Protein AF-A0A9D7ZE51-F1 (afdb_monomer)

Mean predicted aligned error: 10.68 Å

Structure (mmCIF, N/CA/C/O backbone):
data_AF-A0A9D7ZE51-F1
#
_entry.id   AF-A0A9D7ZE51-F1
#
loop_
_atom_site.group_PDB
_atom_site.id
_atom_site.type_symbol
_atom_site.label_atom_id
_atom_site.label_alt_id
_atom_site.label_comp_id
_atom_site.label_asym_id
_atom_site.label_entity_id
_atom_site.label_seq_id
_atom_site.pdbx_PDB_ins_code
_atom_site.Cartn_x
_atom_site.Cartn_y
_atom_site.Cartn_z
_atom_site.occupancy
_atom_site.B_iso_or_equiv
_atom_site.auth_seq_id
_atom_site.auth_comp_id
_atom_site.auth_asym_id
_atom_site.auth_atom_id
_atom_site.pdbx_PDB_model_num
ATOM 1 N N . MET A 1 1 ? 1.825 1.864 -39.312 1.00 30.91 1 MET A N 1
ATOM 2 C CA . MET A 1 1 ? 2.111 0.428 -39.128 1.00 30.91 1 MET A CA 1
ATOM 3 C C . MET A 1 1 ? 1.902 0.152 -37.647 1.00 30.91 1 MET A C 1
ATOM 5 O O . MET A 1 1 ? 2.703 0.608 -36.847 1.00 30.91 1 MET A O 1
ATOM 9 N N . ILE A 1 2 ? 0.748 -0.405 -37.271 1.00 38.12 2 ILE A N 1
ATOM 10 C CA . ILE A 1 2 ? 0.431 -0.726 -35.871 1.00 38.12 2 ILE A CA 1
ATOM 11 C C . ILE A 1 2 ? 1.233 -1.987 -35.562 1.00 38.12 2 ILE A C 1
ATOM 13 O O . ILE A 1 2 ? 0.854 -3.075 -35.988 1.00 38.12 2 ILE A O 1
ATOM 17 N N . GLY A 1 3 ? 2.406 -1.820 -34.952 1.00 40.31 3 GLY A N 1
ATOM 18 C CA . GLY A 1 3 ? 3.184 -2.944 -34.458 1.00 40.31 3 GLY A CA 1
ATOM 19 C C . GLY A 1 3 ? 2.385 -3.598 -33.344 1.00 40.31 3 GLY A C 1
ATOM 20 O O . GLY A 1 3 ? 2.203 -2.998 -32.287 1.00 40.31 3 GLY A O 1
ATOM 21 N N . PHE A 1 4 ? 1.862 -4.795 -33.590 1.00 46.91 4 PHE A N 1
ATOM 22 C CA . PHE A 1 4 ? 1.490 -5.680 -32.499 1.00 46.91 4 PHE A CA 1
ATOM 23 C C . PHE A 1 4 ? 2.775 -5.906 -31.697 1.00 46.91 4 PHE A C 1
ATOM 25 O O . PHE A 1 4 ? 3.683 -6.578 -32.171 1.00 46.91 4 PHE A O 1
ATOM 32 N N . MET A 1 5 ? 2.902 -5.261 -30.534 1.00 54.94 5 MET A N 1
ATOM 33 C CA . MET A 1 5 ? 3.889 -5.671 -29.538 1.00 54.94 5 MET A CA 1
ATOM 34 C C . MET A 1 5 ? 3.611 -7.143 -29.260 1.00 54.94 5 MET A C 1
ATOM 36 O O . MET A 1 5 ? 2.536 -7.474 -28.756 1.00 54.94 5 MET A O 1
ATOM 40 N N . ASP A 1 6 ? 4.544 -8.020 -29.621 1.00 59.75 6 ASP A N 1
ATOM 41 C CA . ASP A 1 6 ? 4.467 -9.427 -29.259 1.00 59.75 6 ASP A CA 1
ATOM 42 C C . ASP A 1 6 ? 4.510 -9.504 -27.733 1.00 59.75 6 ASP A C 1
ATOM 44 O O . ASP A 1 6 ? 5.561 -9.368 -27.103 1.00 59.75 6 ASP A O 1
ATOM 48 N N . VAL A 1 7 ? 3.330 -9.638 -27.123 1.00 66.69 7 VAL A N 1
ATOM 49 C CA . VAL A 1 7 ? 3.186 -9.771 -25.678 1.00 66.69 7 VAL A CA 1
ATOM 50 C C . VAL A 1 7 ? 3.920 -11.042 -25.274 1.00 66.69 7 VAL A C 1
ATOM 52 O O . VAL A 1 7 ? 3.436 -12.158 -25.460 1.00 66.69 7 VAL A O 1
ATOM 55 N N . SER A 1 8 ? 5.120 -10.865 -24.730 1.00 79.38 8 SER A N 1
ATOM 56 C CA . SER A 1 8 ? 5.929 -11.970 -24.239 1.00 79.38 8 SER A CA 1
ATOM 57 C C . SER A 1 8 ? 5.189 -12.672 -23.103 1.00 79.38 8 SER A C 1
ATOM 59 O O . SER A 1 8 ? 4.600 -12.025 -22.233 1.00 79.38 8 SER A O 1
ATOM 61 N N . ILE A 1 9 ? 5.267 -14.002 -23.056 1.00 81.56 9 ILE A N 1
ATOM 62 C CA . ILE A 1 9 ? 4.701 -14.791 -21.953 1.00 81.56 9 ILE A CA 1
ATOM 63 C C . ILE A 1 9 ? 5.210 -14.296 -20.588 1.00 81.56 9 ILE A C 1
ATOM 65 O O . ILE A 1 9 ? 4.470 -14.289 -19.606 1.00 81.56 9 ILE A O 1
ATOM 69 N N . TRP A 1 10 ? 6.442 -13.778 -20.548 1.00 81.56 10 TRP A N 1
ATOM 70 C CA . TRP A 1 10 ? 7.051 -13.189 -19.359 1.00 81.56 10 TRP A CA 1
ATOM 71 C C . TRP A 1 10 ? 6.378 -11.893 -18.909 1.00 81.56 10 TRP A C 1
ATOM 73 O O . TRP A 1 10 ? 6.306 -11.656 -17.708 1.00 81.56 10 TRP A O 1
ATOM 83 N N . MET A 1 11 ? 5.839 -11.087 -19.828 1.00 82.69 11 MET A N 1
ATOM 84 C CA . MET A 1 11 ? 5.083 -9.879 -19.479 1.00 82.69 11 MET A CA 1
ATOM 85 C C . MET A 1 11 ? 3.759 -10.239 -18.811 1.00 82.69 11 MET A C 1
ATOM 87 O O . MET A 1 11 ? 3.414 -9.648 -17.794 1.00 82.69 11 MET A O 1
ATOM 91 N N . ILE A 1 12 ? 3.045 -11.240 -19.338 1.00 85.25 12 ILE A N 1
ATOM 92 C CA . ILE A 1 12 ? 1.778 -11.710 -18.753 1.00 85.25 12 ILE A CA 1
ATOM 93 C C . ILE A 1 12 ? 2.034 -12.293 -17.365 1.00 85.25 12 ILE A C 1
ATOM 95 O O . ILE A 1 12 ? 1.372 -11.916 -16.401 1.00 85.25 12 ILE A O 1
ATOM 99 N N . VAL A 1 13 ? 3.024 -13.182 -17.250 1.00 86.81 13 VAL A N 1
ATOM 100 C CA . VAL A 1 13 ? 3.398 -13.802 -15.973 1.00 86.81 13 VAL A CA 1
ATOM 101 C C . VAL A 1 13 ? 3.864 -12.746 -14.973 1.00 86.81 13 VAL A C 1
ATOM 103 O O . VAL A 1 13 ? 3.390 -12.734 -13.840 1.00 86.81 13 VAL A O 1
ATOM 106 N N . GLY A 1 14 ? 4.745 -11.833 -15.386 1.00 86.25 14 GLY A N 1
ATOM 107 C CA . GLY A 1 14 ? 5.238 -10.744 -14.545 1.00 86.25 14 GLY A CA 1
ATOM 108 C C . GLY A 1 14 ? 4.115 -9.823 -14.073 1.00 86.25 14 GLY A C 1
ATOM 109 O O . GLY A 1 14 ? 4.052 -9.503 -12.889 1.00 86.25 14 GLY A O 1
ATOM 110 N N . PHE A 1 15 ? 3.187 -9.461 -14.962 1.00 85.62 15 PHE A N 1
ATOM 111 C CA . PHE A 1 15 ? 2.029 -8.632 -14.635 1.00 85.62 15 PHE A CA 1
ATOM 112 C C . PHE A 1 15 ? 1.080 -9.319 -13.649 1.00 85.62 15 PHE A C 1
ATOM 114 O O . PHE A 1 15 ? 0.751 -8.737 -12.617 1.00 85.62 15 PHE A O 1
ATOM 121 N N . LEU A 1 16 ? 0.665 -10.560 -13.926 1.00 89.75 16 LEU A N 1
ATOM 122 C CA . LEU A 1 16 ? -0.236 -11.309 -13.043 1.00 89.75 16 LEU A CA 1
ATOM 123 C C . LEU A 1 16 ? 0.389 -11.526 -11.665 1.00 89.75 16 LEU A C 1
ATOM 125 O O . LEU A 1 16 ? -0.287 -11.378 -10.646 1.00 89.75 16 LEU A O 1
ATOM 129 N N . LEU A 1 17 ? 1.686 -11.836 -11.626 1.00 89.81 17 LEU A N 1
ATOM 130 C CA . LEU A 1 17 ? 2.399 -12.042 -10.378 1.00 89.81 17 LEU A CA 1
ATOM 131 C C . LEU A 1 17 ? 2.570 -10.738 -9.592 1.00 89.81 17 LEU A C 1
ATOM 133 O O . LEU A 1 17 ? 2.396 -10.748 -8.378 1.00 89.81 17 LEU A O 1
ATOM 137 N N . ALA A 1 18 ? 2.872 -9.621 -10.260 1.00 87.62 18 ALA A N 1
ATOM 138 C CA . ALA A 1 18 ? 2.940 -8.304 -9.629 1.00 87.62 18 ALA A CA 1
ATOM 139 C C . ALA A 1 18 ? 1.576 -7.877 -9.075 1.00 87.62 18 ALA A C 1
ATOM 141 O O . ALA A 1 18 ? 1.484 -7.442 -7.931 1.00 87.62 18 ALA A O 1
ATOM 142 N N . ALA A 1 19 ? 0.505 -8.058 -9.850 1.00 88.69 19 ALA A N 1
ATOM 143 C CA . ALA A 1 19 ? -0.850 -7.768 -9.399 1.00 88.69 19 ALA A CA 1
ATOM 144 C C . ALA A 1 19 ? -1.219 -8.612 -8.169 1.00 88.69 19 ALA A C 1
ATOM 146 O O . ALA A 1 19 ? -1.697 -8.073 -7.172 1.00 88.69 19 ALA A O 1
ATOM 147 N N . TYR A 1 20 ? -0.942 -9.920 -8.202 1.00 90.00 20 TYR A N 1
ATOM 148 C CA . TYR A 1 20 ? -1.188 -10.805 -7.066 1.00 90.00 20 TYR A CA 1
ATOM 149 C C . TYR A 1 20 ? -0.360 -10.416 -5.836 1.00 90.00 20 TYR A C 1
ATOM 151 O O . TYR A 1 20 ? -0.905 -10.340 -4.737 1.00 90.00 20 TYR A O 1
ATOM 159 N N . SER A 1 21 ? 0.938 -10.156 -6.002 1.00 89.12 21 SER A N 1
ATOM 160 C CA . SER A 1 21 ? 1.846 -9.877 -4.888 1.00 89.12 21 SER A CA 1
ATOM 161 C C . SER A 1 21 ? 1.503 -8.571 -4.173 1.00 89.12 21 SER A C 1
ATOM 163 O O . SER A 1 21 ? 1.448 -8.543 -2.943 1.00 89.12 21 SER A O 1
ATOM 165 N N . VAL A 1 22 ? 1.187 -7.517 -4.934 1.00 86.94 22 VAL A N 1
ATOM 166 C CA . VAL A 1 22 ? 0.759 -6.219 -4.399 1.00 86.94 22 VAL A CA 1
ATOM 167 C C . VAL A 1 22 ? -0.568 -6.362 -3.660 1.00 86.94 22 VAL A C 1
ATOM 169 O O . VAL A 1 22 ? -0.672 -5.958 -2.504 1.00 86.94 22 VAL A O 1
ATOM 172 N N . VAL A 1 23 ? -1.568 -6.997 -4.284 1.00 87.06 23 VAL A N 1
ATOM 173 C CA . VAL A 1 23 ? -2.882 -7.187 -3.656 1.00 87.06 23 VAL A CA 1
ATOM 174 C C . VAL A 1 23 ? -2.762 -8.032 -2.390 1.00 87.06 23 VAL A C 1
ATOM 176 O O . VAL A 1 23 ? -3.334 -7.664 -1.368 1.00 87.06 23 VAL A O 1
ATOM 179 N N . ALA A 1 24 ? -2.013 -9.135 -2.413 1.00 86.25 24 ALA A N 1
ATOM 180 C CA . ALA A 1 24 ? -1.848 -10.013 -1.256 1.00 86.25 24 ALA A CA 1
ATOM 181 C C . ALA A 1 24 ? -1.173 -9.302 -0.072 1.00 86.25 24 ALA A C 1
ATOM 183 O O . ALA A 1 24 ? -1.654 -9.402 1.056 1.00 86.25 24 ALA A O 1
ATOM 184 N N . ASN A 1 25 ? -0.095 -8.555 -0.320 1.00 88.19 25 ASN A N 1
ATOM 185 C CA . ASN A 1 25 ? 0.609 -7.815 0.725 1.00 88.19 25 ASN A CA 1
ATOM 186 C C . ASN A 1 25 ? -0.255 -6.696 1.320 1.00 88.19 25 ASN A C 1
ATOM 188 O O . ASN A 1 25 ? -0.430 -6.613 2.537 1.00 88.19 25 ASN A O 1
ATOM 192 N N . ASP A 1 26 ? -0.825 -5.851 0.463 1.00 86.75 26 ASP A N 1
ATOM 193 C CA . ASP A 1 26 ? -1.506 -4.637 0.901 1.00 86.75 26 ASP A CA 1
ATOM 194 C C . ASP A 1 26 ? -2.879 -4.960 1.511 1.00 86.75 26 ASP A C 1
ATOM 196 O O . ASP A 1 26 ? -3.286 -4.335 2.495 1.00 86.75 26 ASP A O 1
ATOM 200 N N . SER A 1 27 ? -3.586 -5.978 0.998 1.00 84.31 27 SER A N 1
ATOM 201 C CA . SER A 1 27 ? -4.851 -6.439 1.589 1.00 84.31 27 SER A CA 1
ATOM 202 C C . SER A 1 27 ? -4.655 -7.025 2.985 1.00 84.31 27 SER A C 1
ATOM 204 O O . SER A 1 27 ? -5.461 -6.756 3.872 1.00 84.31 27 SER A O 1
ATOM 206 N N . LEU A 1 28 ? -3.572 -7.767 3.231 1.00 81.19 28 LEU A N 1
ATOM 207 C CA . LEU A 1 28 ? -3.292 -8.314 4.557 1.00 81.19 28 LEU A CA 1
ATOM 208 C C . LEU A 1 28 ? -3.029 -7.191 5.572 1.00 81.19 28 LEU A C 1
ATOM 210 O O . LEU A 1 28 ? -3.567 -7.231 6.679 1.00 81.19 28 LEU A O 1
ATOM 214 N N . GLN A 1 29 ? -2.273 -6.162 5.176 1.00 82.62 29 GLN A N 1
ATOM 215 C CA . GLN A 1 29 ? -1.926 -5.026 6.038 1.00 82.62 29 GLN A CA 1
ATOM 216 C C . GLN A 1 29 ? -3.108 -4.078 6.305 1.00 82.62 29 GLN A C 1
ATOM 218 O O . GLN A 1 29 ? -3.244 -3.567 7.415 1.00 82.62 29 GLN A O 1
ATOM 223 N N . THR A 1 30 ? -3.978 -3.846 5.317 1.00 83.19 30 THR A N 1
ATOM 224 C CA . THR A 1 30 ? -5.083 -2.871 5.433 1.00 83.19 30 THR A CA 1
ATOM 225 C C . THR A 1 30 ? -6.405 -3.498 5.868 1.00 83.19 30 THR A C 1
ATOM 227 O O . THR A 1 30 ? -7.141 -2.913 6.660 1.00 83.19 30 THR A O 1
ATOM 230 N N . LEU A 1 31 ? -6.715 -4.701 5.383 1.00 84.31 31 LEU A N 1
ATOM 231 C CA . LEU A 1 31 ? -8.000 -5.364 5.615 1.00 84.31 31 LEU A CA 1
ATOM 232 C C . LEU A 1 31 ? -7.923 -6.422 6.716 1.00 84.31 31 LEU A C 1
ATOM 234 O O . LEU A 1 31 ? -8.967 -6.835 7.221 1.00 84.31 31 LEU A O 1
ATOM 238 N N . GLY A 1 32 ? -6.725 -6.851 7.128 1.00 82.50 32 GLY A N 1
ATOM 239 C CA . GLY A 1 32 ? -6.549 -7.906 8.130 1.00 82.50 32 GLY A CA 1
ATOM 240 C C . GLY A 1 32 ? -7.240 -7.602 9.463 1.00 82.50 32 GLY A C 1
ATOM 241 O O . GLY A 1 32 ? -7.950 -8.450 10.009 1.00 82.50 32 GLY A O 1
ATOM 242 N N . THR A 1 33 ? -7.107 -6.373 9.964 1.00 84.12 33 THR A N 1
ATOM 243 C CA . THR A 1 33 ? -7.741 -5.933 11.219 1.00 84.12 33 THR A CA 1
ATOM 244 C C . THR A 1 33 ? -9.262 -5.831 11.085 1.00 84.12 33 THR A C 1
ATOM 246 O O . THR A 1 33 ? -9.980 -6.287 11.976 1.00 84.12 33 THR A O 1
ATOM 249 N N . TYR A 1 34 ? -9.765 -5.329 9.951 1.00 84.62 34 TYR A N 1
ATOM 250 C CA . TYR A 1 34 ? -11.198 -5.273 9.640 1.00 84.62 34 TYR A CA 1
ATOM 251 C C . TYR A 1 34 ? -11.826 -6.673 9.596 1.00 84.62 34 TYR A C 1
ATOM 253 O O . TYR A 1 34 ? -12.836 -6.931 10.256 1.00 84.62 34 TYR A O 1
ATOM 261 N N . LEU A 1 35 ? -11.196 -7.600 8.869 1.00 84.25 35 LEU A N 1
ATOM 262 C CA . LEU A 1 35 ? -11.680 -8.971 8.716 1.00 84.25 35 LEU A CA 1
ATOM 263 C C . LEU A 1 35 ? -11.629 -9.745 10.039 1.00 84.25 35 LEU A C 1
ATOM 265 O O . LEU A 1 35 ? -12.541 -10.515 10.344 1.00 84.25 35 LEU A O 1
ATOM 269 N N . SER A 1 36 ? -10.579 -9.528 10.839 1.00 85.38 36 SER A N 1
ATOM 270 C CA . SER A 1 36 ? -10.420 -10.151 12.156 1.00 85.38 36 SER A CA 1
ATOM 271 C C . SER A 1 36 ? -11.447 -9.627 13.165 1.00 85.38 36 SER A C 1
ATOM 273 O O . SER A 1 36 ? -12.127 -10.422 13.817 1.00 85.38 36 SER A O 1
ATOM 275 N N . SER A 1 37 ? -11.641 -8.304 13.231 1.00 84.94 37 SER A N 1
ATOM 276 C CA . SER A 1 37 ? -12.608 -7.660 14.133 1.00 84.94 37 SER A CA 1
ATOM 277 C C . SER A 1 37 ? -14.053 -8.081 13.832 1.00 84.94 37 SER A C 1
ATOM 279 O O . SER A 1 37 ? -14.829 -8.398 14.736 1.00 84.94 37 SER A O 1
ATOM 281 N N . ASN A 1 38 ? -14.401 -8.213 12.548 1.00 85.25 38 ASN A N 1
ATOM 282 C CA . ASN A 1 38 ? -15.759 -8.561 12.128 1.00 85.25 38 ASN A CA 1
ATOM 283 C C . ASN A 1 38 ? -16.001 -10.068 11.931 1.00 85.25 38 ASN A C 1
ATOM 285 O O . ASN A 1 38 ? -17.115 -10.466 11.581 1.00 85.25 38 ASN A O 1
ATOM 289 N N . ARG A 1 39 ? -15.012 -10.933 12.206 1.00 82.94 39 ARG A N 1
ATOM 290 C CA . ARG A 1 39 ? -15.065 -12.387 11.941 1.00 82.94 39 ARG A CA 1
ATOM 291 C C . ARG A 1 39 ? -16.272 -13.100 12.559 1.00 82.94 39 ARG A C 1
ATOM 293 O O . ARG A 1 39 ? -16.742 -14.088 12.005 1.00 82.94 39 ARG A O 1
ATOM 300 N N . LYS A 1 40 ? -16.745 -12.632 13.719 1.00 83.75 40 LYS A N 1
ATOM 301 C CA . LYS A 1 40 ? -17.884 -13.216 14.456 1.00 83.75 40 LYS A CA 1
ATOM 302 C C . LYS A 1 40 ? -19.220 -12.519 14.179 1.00 83.75 40 LYS A C 1
ATOM 304 O O . LYS A 1 40 ? -20.250 -13.008 14.626 1.00 83.75 40 LYS A O 1
ATOM 309 N N . ARG A 1 41 ? -19.208 -11.360 13.512 1.00 82.56 41 ARG A N 1
ATOM 310 C CA . ARG A 1 41 ? -20.382 -10.485 13.359 1.00 82.56 41 ARG A CA 1
ATOM 311 C C . ARG A 1 41 ? -20.988 -10.557 11.966 1.00 82.56 41 ARG A C 1
ATOM 313 O O . ARG A 1 41 ? -22.207 -10.521 11.852 1.00 82.56 41 ARG A O 1
ATOM 320 N N . THR A 1 42 ? -20.165 -10.656 10.924 1.00 84.81 42 THR A N 1
ATOM 321 C CA . THR A 1 42 ? -20.642 -10.655 9.538 1.00 84.81 42 THR A CA 1
ATOM 322 C C . THR A 1 42 ? -20.048 -11.811 8.730 1.00 84.81 42 THR A C 1
ATOM 324 O O . THR A 1 42 ? -18.883 -12.167 8.922 1.00 84.81 42 THR A O 1
ATOM 327 N N . PRO A 1 43 ? -20.826 -12.423 7.815 1.00 89.06 43 PRO A N 1
ATOM 328 C CA . PRO A 1 43 ? -20.311 -13.448 6.915 1.00 89.06 43 PRO A CA 1
ATOM 329 C C . PRO A 1 43 ? -19.188 -12.901 6.026 1.00 89.06 43 PRO A C 1
ATOM 331 O O . PRO A 1 43 ? -19.290 -11.795 5.491 1.00 89.06 43 PRO A O 1
ATOM 334 N N . LYS A 1 44 ? -18.148 -13.711 5.794 1.00 85.25 44 LYS A N 1
ATOM 335 C CA . LYS A 1 44 ? -16.984 -13.326 4.973 1.00 85.25 44 LYS A CA 1
ATOM 336 C C . LYS A 1 44 ? -17.366 -12.870 3.561 1.00 85.25 44 LYS A C 1
ATOM 338 O O . LYS A 1 44 ? -16.756 -11.946 3.043 1.00 85.25 44 LYS A O 1
ATOM 343 N N . LEU A 1 45 ? -18.390 -13.479 2.958 1.00 88.00 45 LEU A N 1
ATOM 344 C CA . LEU A 1 45 ? -18.888 -13.101 1.629 1.00 88.00 45 LEU A CA 1
ATOM 345 C C . LEU A 1 45 ? -19.333 -11.636 1.562 1.00 88.00 45 LEU A C 1
ATOM 347 O O . LEU A 1 45 ? -19.009 -10.945 0.603 1.00 88.00 45 LEU A O 1
ATOM 351 N N . VAL A 1 46 ? -20.023 -11.149 2.596 1.00 89.31 46 VAL A N 1
ATOM 352 C CA . VAL A 1 46 ? -20.501 -9.758 2.657 1.00 89.31 46 VAL A CA 1
ATOM 353 C C . VAL A 1 46 ? -19.324 -8.795 2.806 1.00 89.31 46 VAL A C 1
ATOM 355 O O . VAL A 1 46 ? -19.284 -7.764 2.143 1.00 89.31 46 VAL A O 1
ATOM 358 N N . GLN A 1 47 ? -18.335 -9.157 3.628 1.00 87.44 47 GLN A N 1
ATOM 359 C CA . GLN A 1 47 ? -17.108 -8.373 3.790 1.00 87.44 47 GLN A CA 1
ATOM 360 C C . GLN A 1 47 ? -16.330 -8.277 2.468 1.00 87.44 47 GLN A C 1
ATOM 362 O O . GLN A 1 47 ? -15.911 -7.189 2.087 1.00 87.44 47 GLN A O 1
ATOM 367 N N . MET A 1 48 ? -16.182 -9.394 1.745 1.00 87.75 48 MET A N 1
ATOM 368 C CA . MET A 1 48 ? -15.508 -9.422 0.441 1.00 87.75 48 MET A CA 1
ATOM 369 C C . MET A 1 48 ? -16.264 -8.609 -0.610 1.00 87.75 48 MET A C 1
ATOM 371 O O . MET A 1 48 ? -15.644 -7.819 -1.312 1.00 87.75 48 MET A O 1
ATOM 375 N N . LEU A 1 49 ? -17.594 -8.737 -0.683 1.00 91.38 49 LEU A N 1
ATOM 376 C CA . LEU A 1 49 ? -18.413 -7.918 -1.580 1.00 91.38 49 LEU A CA 1
ATOM 377 C C . LEU A 1 49 ? -18.233 -6.427 -1.297 1.00 91.38 49 LEU A C 1
ATOM 379 O O . LEU A 1 49 ? -18.016 -5.651 -2.223 1.00 91.38 49 LEU A O 1
ATOM 383 N N . PHE A 1 50 ? -18.262 -6.021 -0.028 1.00 89.81 50 PHE A N 1
ATOM 384 C CA . PHE A 1 50 ? -18.029 -4.629 0.347 1.00 89.81 50 PHE A CA 1
ATOM 385 C C . PHE A 1 50 ? -16.647 -4.136 -0.109 1.00 89.81 50 PHE A C 1
ATOM 387 O O . PHE A 1 50 ? -16.545 -3.108 -0.770 1.00 89.81 50 PHE A O 1
ATOM 394 N N . ILE A 1 51 ? -15.588 -4.900 0.162 1.00 89.19 51 ILE A N 1
ATOM 395 C CA . ILE A 1 51 ? -14.222 -4.535 -0.238 1.00 89.19 51 ILE A CA 1
ATOM 396 C C . ILE A 1 51 ? -14.109 -4.432 -1.766 1.00 89.19 51 ILE A C 1
ATOM 398 O O . ILE A 1 51 ? -13.665 -3.408 -2.279 1.00 89.19 51 ILE A O 1
ATOM 402 N N . CYS A 1 52 ? -14.568 -5.448 -2.502 1.00 90.06 52 CYS A N 1
ATOM 403 C CA . CYS A 1 52 ? -14.515 -5.460 -3.962 1.00 90.06 52 CYS A CA 1
ATOM 404 C C . CYS A 1 52 ? -15.321 -4.311 -4.579 1.00 90.06 52 CYS A C 1
ATOM 406 O O . CYS A 1 52 ? -14.838 -3.659 -5.499 1.00 90.06 52 CYS A O 1
ATOM 408 N N . THR A 1 53 ? -16.525 -4.032 -4.071 1.00 93.12 53 THR A N 1
ATOM 409 C CA . THR A 1 53 ? -17.369 -2.940 -4.588 1.00 93.12 53 THR A CA 1
ATOM 410 C C . THR A 1 53 ? -16.719 -1.574 -4.392 1.00 93.12 53 THR A C 1
ATOM 412 O O . THR A 1 53 ? -16.703 -0.780 -5.331 1.00 93.12 53 THR A O 1
ATOM 415 N N . VAL A 1 54 ? -16.117 -1.313 -3.227 1.00 91.62 54 VAL A N 1
ATOM 416 C CA . VAL A 1 54 ? -15.386 -0.063 -2.972 1.00 91.62 54 VAL A CA 1
ATOM 417 C C . VAL A 1 54 ? -14.159 0.047 -3.881 1.00 91.62 54 VAL A C 1
ATOM 419 O O . VAL A 1 54 ? -13.975 1.081 -4.520 1.00 91.62 54 VAL A O 1
ATOM 422 N N . THR A 1 55 ? -13.350 -1.012 -4.007 1.00 89.25 55 THR A N 1
ATOM 423 C CA . THR A 1 55 ? -12.171 -1.011 -4.890 1.00 89.25 55 THR A CA 1
ATOM 424 C C . THR A 1 55 ? -12.555 -0.774 -6.351 1.00 89.25 55 THR A C 1
ATOM 426 O O . THR A 1 55 ? -11.978 0.098 -6.999 1.00 89.25 55 THR A O 1
ATOM 429 N N . CYS A 1 56 ? -13.556 -1.490 -6.868 1.00 91.56 56 CYS A N 1
ATOM 430 C CA . CYS A 1 56 ? -14.064 -1.271 -8.221 1.00 91.56 56 CYS A CA 1
ATOM 431 C C . CYS A 1 56 ? -14.600 0.153 -8.395 1.00 91.56 56 CYS A C 1
ATOM 433 O O . CYS A 1 56 ? -14.298 0.787 -9.400 1.00 91.56 56 CYS A O 1
ATOM 435 N N . GLY A 1 57 ? -15.341 0.676 -7.415 1.00 92.94 57 GLY A N 1
ATOM 436 C CA . GLY A 1 57 ? -15.860 2.041 -7.443 1.00 92.94 57 GLY A CA 1
ATOM 437 C C . GLY A 1 57 ? -14.751 3.083 -7.575 1.00 92.94 57 GLY A C 1
ATOM 438 O O . GLY A 1 57 ? -14.825 3.941 -8.447 1.00 92.94 57 GLY A O 1
ATOM 439 N N . VAL A 1 58 ? -13.688 2.978 -6.774 1.00 89.88 58 VAL A N 1
ATOM 440 C CA . VAL A 1 58 ? -12.548 3.911 -6.831 1.00 89.88 58 VAL A CA 1
ATOM 441 C C . VAL A 1 58 ? -11.809 3.827 -8.169 1.00 89.88 58 VAL A C 1
ATOM 443 O O . VAL A 1 58 ? -11.457 4.864 -8.731 1.00 89.88 58 VAL A O 1
ATOM 446 N N . LEU A 1 59 ? -11.594 2.620 -8.701 1.00 89.31 59 LEU A N 1
ATOM 447 C CA . LEU A 1 59 ? -10.922 2.432 -9.992 1.00 89.31 59 LEU A CA 1
ATOM 448 C C . LEU A 1 59 ? -11.759 2.969 -11.158 1.00 89.31 59 LEU A C 1
ATOM 450 O O . LEU A 1 59 ? -11.228 3.667 -12.019 1.00 89.31 59 LEU A O 1
ATOM 454 N N . LEU A 1 60 ? -13.066 2.688 -11.168 1.00 90.44 60 LEU A N 1
ATOM 455 C CA . LEU A 1 60 ? -13.988 3.198 -12.183 1.00 90.44 60 LEU A CA 1
ATOM 456 C C . LEU A 1 60 ? -14.108 4.721 -12.107 1.00 90.44 60 LEU A C 1
ATOM 458 O O . LEU A 1 60 ? -14.069 5.384 -13.136 1.00 90.44 60 LEU A O 1
ATOM 462 N N . LEU A 1 61 ? -14.195 5.297 -10.906 1.00 90.00 61 LEU A N 1
ATOM 463 C CA . LEU A 1 61 ? -14.195 6.751 -10.734 1.00 90.00 61 LEU A CA 1
ATOM 464 C C . LEU A 1 61 ? -12.903 7.384 -11.257 1.00 90.00 61 LEU A C 1
ATOM 466 O O . LEU A 1 61 ? -12.972 8.373 -11.981 1.00 90.00 61 LEU A O 1
ATOM 470 N N . GLY A 1 62 ? -11.745 6.794 -10.944 1.00 86.62 62 GLY A N 1
ATOM 471 C CA . GLY A 1 62 ? -10.462 7.232 -11.493 1.00 86.62 62 GLY A CA 1
ATOM 472 C C . GLY A 1 62 ? -10.460 7.191 -13.021 1.00 86.62 62 GLY A C 1
ATOM 473 O O . GLY A 1 62 ? -10.090 8.173 -13.658 1.00 86.62 62 GLY A O 1
ATOM 474 N N . TRP A 1 63 ? -10.975 6.107 -13.603 1.00 87.00 63 TRP A N 1
ATOM 475 C CA . TRP A 1 63 ? -11.106 5.948 -15.049 1.00 87.00 63 TRP A CA 1
ATOM 476 C C . TRP A 1 63 ? -11.982 7.032 -15.692 1.00 87.00 63 TRP A C 1
ATOM 478 O O . TRP A 1 63 ? -11.575 7.653 -16.672 1.00 87.00 63 TRP A O 1
ATOM 488 N N . PHE A 1 64 ? -13.175 7.286 -15.145 1.00 87.00 64 PHE A N 1
ATOM 489 C CA . PHE A 1 64 ? -14.112 8.259 -15.716 1.00 87.00 64 PHE A CA 1
ATOM 490 C C . PHE A 1 64 ? -13.653 9.711 -15.550 1.00 87.00 64 PHE A C 1
ATOM 492 O O . PHE A 1 64 ? -13.898 10.522 -16.439 1.00 87.00 64 PHE A O 1
ATOM 499 N N . LEU A 1 65 ? -13.000 10.050 -14.436 1.00 86.81 65 LEU A N 1
ATOM 500 C CA . LEU A 1 65 ? -12.582 11.426 -14.149 1.00 86.81 65 LEU A CA 1
ATOM 501 C C . LEU A 1 65 ? -11.235 11.792 -14.785 1.00 86.81 65 LEU A C 1
ATOM 503 O O . LEU A 1 65 ? -11.043 12.945 -15.161 1.00 86.81 65 LEU A O 1
ATOM 507 N N . ASN A 1 66 ? -10.317 10.835 -14.937 1.00 83.00 66 ASN A N 1
ATOM 508 C CA . ASN A 1 66 ? -8.960 11.088 -15.434 1.00 83.00 66 ASN A CA 1
ATOM 509 C C . ASN A 1 66 ? -8.764 10.627 -16.890 1.00 83.00 66 ASN A C 1
ATOM 511 O O . ASN A 1 66 ? -7.692 10.141 -17.237 1.00 83.00 66 ASN A O 1
ATOM 515 N N . ASN A 1 67 ? -9.788 10.751 -17.746 1.00 81.56 67 ASN A N 1
ATOM 516 C CA . ASN A 1 67 ? -9.718 10.408 -19.179 1.00 81.56 67 ASN A CA 1
ATOM 517 C C . ASN A 1 67 ? -9.157 8.998 -19.468 1.00 81.56 67 ASN A C 1
ATOM 519 O O . ASN A 1 67 ? -8.368 8.809 -20.392 1.00 81.56 67 ASN A O 1
ATOM 523 N N . GLY A 1 68 ? -9.567 7.998 -18.686 1.00 80.00 68 GLY A N 1
ATOM 524 C CA . GLY A 1 68 ? -9.109 6.617 -18.844 1.00 80.00 68 GLY A CA 1
ATOM 525 C C . GLY A 1 68 ? -7.855 6.252 -18.045 1.00 80.00 68 GLY A C 1
ATOM 526 O O . GLY A 1 68 ? -7.297 5.184 -18.274 1.00 80.00 68 GLY A O 1
ATOM 527 N N . ASP A 1 69 ? -7.411 7.088 -17.099 1.00 80.19 69 ASP A N 1
ATOM 528 C CA . ASP A 1 69 ? -6.327 6.736 -16.174 1.00 80.19 69 ASP A CA 1
ATOM 529 C C . ASP A 1 69 ? -6.851 6.322 -14.779 1.00 80.19 69 ASP A C 1
ATOM 531 O O . ASP A 1 69 ? -7.219 7.168 -13.956 1.00 80.19 69 ASP A O 1
ATOM 535 N N . PRO A 1 70 ? -6.837 5.021 -14.439 1.00 79.38 70 PRO A N 1
ATOM 536 C CA . PRO A 1 70 ? -7.232 4.558 -13.113 1.00 79.38 70 PRO A CA 1
ATOM 537 C C . PRO A 1 70 ? -6.183 4.881 -12.033 1.00 79.38 70 PRO A C 1
ATOM 539 O O . PR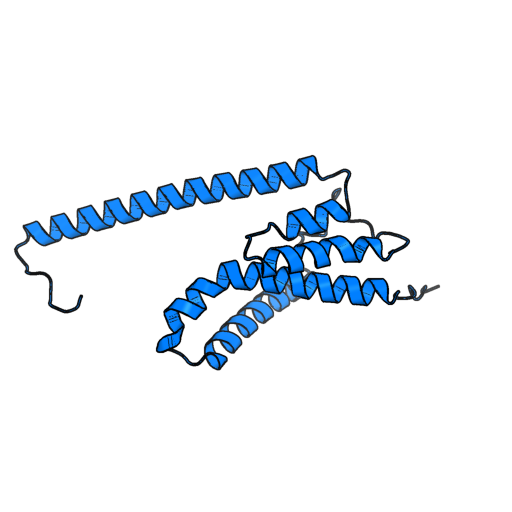O A 1 70 ? -6.454 4.704 -10.846 1.00 79.38 70 PRO A O 1
ATOM 542 N N . THR A 1 71 ? -4.986 5.345 -12.411 1.00 78.50 71 THR A N 1
ATOM 543 C CA . THR A 1 71 ? -3.865 5.604 -11.494 1.00 78.50 71 THR A CA 1
ATOM 544 C C . THR A 1 71 ? -3.839 7.020 -10.929 1.00 78.50 71 THR A C 1
ATOM 546 O O . THR A 1 71 ? -2.918 7.361 -10.182 1.00 78.50 71 THR A O 1
ATOM 549 N N . TRP A 1 72 ? -4.874 7.824 -11.205 1.00 79.62 72 TRP A N 1
ATOM 550 C CA . TRP A 1 72 ? -5.032 9.185 -10.680 1.00 79.62 72 TRP A CA 1
ATOM 551 C C . TRP A 1 72 ? -3.821 10.082 -10.984 1.00 79.62 72 TRP A C 1
ATOM 553 O O . TRP A 1 72 ? -3.397 10.868 -10.135 1.00 79.62 72 TRP A O 1
ATOM 563 N N . GLY A 1 73 ? -3.209 9.921 -12.162 1.00 72.44 73 GLY A N 1
ATOM 564 C CA . GLY A 1 73 ? -2.043 10.691 -12.588 1.00 72.44 73 GLY A CA 1
ATOM 565 C C . GLY A 1 73 ? -0.741 10.340 -11.862 1.00 72.44 73 GLY A C 1
ATOM 566 O O . GLY A 1 73 ? 0.250 11.057 -12.000 1.00 72.44 73 GLY A O 1
ATOM 567 N N . ARG A 1 74 ? -0.705 9.255 -11.072 1.00 72.56 74 ARG A N 1
ATOM 568 C CA . ARG A 1 74 ? 0.493 8.857 -10.309 1.00 72.56 74 ARG A CA 1
ATOM 569 C C . ARG A 1 74 ? 1.576 8.208 -11.166 1.00 72.56 74 ARG A C 1
ATOM 571 O O . ARG A 1 74 ? 2.734 8.220 -10.756 1.00 72.56 74 ARG A O 1
ATOM 578 N N . LEU A 1 75 ? 1.216 7.644 -12.319 1.00 66.44 75 LEU A N 1
ATOM 579 C CA . LEU A 1 75 ? 2.171 7.059 -13.268 1.00 66.44 75 LEU A CA 1
ATOM 580 C C . LEU A 1 75 ? 2.548 8.009 -14.413 1.00 66.44 75 LEU A C 1
ATOM 582 O O . LEU A 1 75 ? 3.607 7.845 -15.010 1.00 66.44 75 LEU A O 1
ATOM 586 N N . SER A 1 76 ? 1.727 9.022 -14.692 1.00 63.44 76 SER A N 1
ATOM 587 C CA . SER A 1 76 ? 1.937 10.010 -15.756 1.00 63.44 76 SER A CA 1
ATOM 588 C C . SER A 1 76 ? 2.515 11.322 -15.213 1.00 63.44 76 SER A C 1
ATOM 590 O O . SER A 1 76 ? 2.041 12.408 -15.550 1.00 63.44 76 SER A O 1
ATOM 592 N N . VAL A 1 77 ? 3.499 11.237 -14.312 1.00 63.28 77 VAL A N 1
ATOM 593 C CA . VAL A 1 77 ? 4.160 12.425 -13.754 1.00 63.28 77 VAL A CA 1
ATOM 594 C C . VAL A 1 77 ? 5.214 12.911 -14.757 1.00 63.28 77 VAL A C 1
ATOM 596 O O . VAL A 1 77 ? 6.168 12.169 -15.015 1.00 63.28 77 VAL A O 1
ATOM 599 N N . PRO A 1 78 ? 5.101 14.142 -15.299 1.00 52.03 78 PRO A N 1
ATOM 600 C CA . PRO A 1 78 ? 6.058 14.666 -16.272 1.00 52.03 78 PRO A CA 1
ATOM 601 C C . PRO A 1 78 ? 7.493 14.606 -15.727 1.00 52.03 78 PRO A C 1
ATOM 603 O O . PRO A 1 78 ? 7.779 15.143 -14.656 1.00 52.03 78 PRO A O 1
ATOM 606 N N . GLY A 1 79 ? 8.394 13.923 -16.440 1.00 56.94 79 GLY A N 1
ATOM 607 C CA . GLY A 1 79 ? 9.801 13.754 -16.042 1.00 56.94 79 GLY A CA 1
ATOM 608 C C . GLY A 1 79 ? 10.099 12.588 -15.083 1.00 56.94 79 GLY A C 1
ATOM 609 O O . GLY A 1 79 ? 11.257 12.396 -14.717 1.00 56.94 79 GLY A O 1
ATOM 610 N N . LYS A 1 80 ? 9.094 11.790 -14.691 1.00 57.22 80 LYS A N 1
ATOM 611 C CA . LYS A 1 80 ? 9.247 10.510 -13.964 1.00 57.22 80 LYS A CA 1
ATOM 612 C C . LYS A 1 80 ? 8.460 9.383 -14.633 1.00 57.22 80 LYS A C 1
ATOM 614 O O . LYS A 1 80 ? 7.882 8.529 -13.966 1.00 57.22 80 LYS A O 1
ATOM 619 N N . GLU A 1 81 ? 8.407 9.414 -15.955 1.00 63.00 81 GLU A N 1
ATOM 620 C CA . GLU A 1 81 ? 7.771 8.357 -16.725 1.00 63.00 81 GLU A CA 1
ATOM 621 C C . GLU A 1 81 ? 8.562 7.064 -16.536 1.00 63.00 81 GLU A C 1
ATOM 623 O O . GLU A 1 81 ? 9.793 7.065 -16.590 1.00 63.00 81 GLU A O 1
ATOM 628 N N . PHE A 1 82 ? 7.853 5.970 -16.273 1.00 63.72 82 PHE A N 1
ATOM 629 C CA . PHE A 1 82 ? 8.443 4.641 -16.214 1.00 63.72 82 PHE A CA 1
ATOM 630 C C . PHE A 1 82 ? 8.511 4.112 -17.651 1.00 63.72 82 PHE A C 1
ATOM 632 O O . PHE A 1 82 ? 7.468 3.742 -18.196 1.00 63.72 82 PHE A O 1
ATOM 639 N N . PRO A 1 83 ? 9.691 4.116 -18.303 1.00 64.69 83 PRO A N 1
ATOM 640 C CA . PRO A 1 83 ? 9.816 3.623 -19.658 1.00 64.69 83 PRO A CA 1
ATOM 641 C C . PRO A 1 83 ? 9.533 2.127 -19.659 1.00 64.69 83 PRO A C 1
ATOM 643 O O . PRO A 1 83 ? 9.929 1.397 -18.745 1.00 64.69 83 PRO A O 1
ATOM 646 N N . TRP A 1 84 ? 8.858 1.670 -20.707 1.00 63.38 84 TRP A N 1
ATOM 647 C CA . TRP A 1 84 ? 8.669 0.249 -20.934 1.00 63.38 84 TRP A CA 1
ATOM 648 C C . TRP A 1 84 ? 10.039 -0.406 -21.135 1.00 63.38 84 TRP A C 1
ATOM 650 O O . TRP A 1 84 ? 10.793 0.027 -22.010 1.00 63.38 84 TRP A O 1
ATOM 660 N N . PRO A 1 85 ? 10.408 -1.410 -20.324 1.00 63.12 85 PRO A N 1
ATOM 661 C CA . PRO A 1 85 ? 11.681 -2.083 -20.502 1.00 63.12 85 PRO A CA 1
ATOM 662 C C . PRO A 1 85 ? 11.632 -2.940 -21.770 1.00 63.12 85 PRO A C 1
ATOM 664 O O . PRO A 1 85 ? 10.937 -3.955 -21.821 1.00 63.12 85 PRO A O 1
ATOM 667 N N . GLU A 1 86 ? 12.389 -2.537 -22.790 1.00 65.69 86 GLU A N 1
ATOM 668 C CA . GLU A 1 86 ? 12.615 -3.322 -24.003 1.00 65.69 86 GLU A CA 1
ATOM 669 C C . GLU A 1 86 ? 14.062 -3.846 -24.019 1.00 65.69 86 GLU A C 1
ATOM 671 O O . GLU A 1 86 ? 14.994 -3.041 -24.092 1.00 65.69 86 GLU A O 1
ATOM 676 N N . PRO A 1 87 ? 14.298 -5.175 -23.948 1.00 66.12 87 PRO A N 1
ATOM 677 C CA . PRO A 1 87 ? 13.328 -6.274 -23.868 1.00 66.12 87 PRO A CA 1
ATOM 678 C C . PRO A 1 87 ? 12.859 -6.601 -22.436 1.00 66.12 87 PRO A C 1
ATOM 680 O O . PRO A 1 87 ? 13.646 -6.614 -21.484 1.00 66.12 87 PRO A O 1
ATOM 683 N N . PHE A 1 88 ? 11.590 -7.001 -22.293 1.00 72.19 88 PHE A N 1
ATOM 684 C CA . PHE A 1 88 ? 11.075 -7.567 -21.044 1.00 72.19 88 PHE A CA 1
ATOM 685 C C . PHE A 1 88 ? 11.603 -8.998 -20.863 1.00 72.19 88 PHE A C 1
ATOM 687 O O . PHE A 1 88 ? 11.108 -9.955 -21.465 1.00 72.19 88 PHE A O 1
ATOM 694 N N . THR A 1 89 ? 12.638 -9.147 -20.039 1.00 77.81 89 THR A N 1
ATOM 695 C CA . THR A 1 89 ? 13.255 -10.442 -19.720 1.00 77.81 89 THR A CA 1
ATOM 696 C C . THR A 1 89 ? 12.653 -11.069 -18.460 1.00 77.81 89 THR A C 1
ATOM 698 O O . THR A 1 89 ? 11.976 -10.413 -17.668 1.00 77.81 89 THR A O 1
ATOM 701 N N . TRP A 1 90 ? 12.942 -12.353 -18.234 1.00 80.62 90 TRP A N 1
ATOM 702 C CA . TRP A 1 90 ? 12.534 -13.099 -17.035 1.00 80.62 90 TRP A CA 1
ATOM 703 C C . TRP A 1 90 ? 12.986 -12.443 -15.715 1.00 80.62 90 TRP A C 1
ATOM 705 O O . TRP A 1 90 ? 12.389 -12.687 -14.668 1.00 80.62 90 TRP A O 1
ATOM 715 N N . VAL A 1 91 ? 14.008 -11.580 -15.757 1.00 81.44 91 VAL A N 1
ATOM 716 C CA . VAL A 1 91 ? 14.549 -10.861 -14.594 1.00 81.44 91 VAL A CA 1
ATOM 717 C C . VAL A 1 91 ? 13.476 -10.005 -13.915 1.00 81.44 91 VAL A C 1
ATOM 719 O O . VAL A 1 91 ? 13.446 -9.928 -12.690 1.00 81.44 91 VAL A O 1
ATOM 722 N N . TYR A 1 92 ? 12.530 -9.445 -14.674 1.00 81.00 92 TYR A N 1
ATOM 723 C CA . TYR A 1 92 ? 11.434 -8.627 -14.137 1.00 81.00 92 TYR A CA 1
ATOM 724 C C . TYR A 1 92 ? 10.353 -9.425 -13.390 1.00 81.00 92 TYR A C 1
ATOM 726 O O . TYR A 1 92 ? 9.457 -8.839 -12.788 1.00 81.00 92 TYR A O 1
ATOM 734 N N . VAL A 1 93 ? 10.441 -10.758 -13.379 1.00 84.69 93 VAL A N 1
ATOM 735 C CA . VAL A 1 93 ? 9.587 -11.630 -12.556 1.00 84.69 93 VAL A CA 1
ATOM 736 C C . VAL A 1 93 ? 10.154 -11.786 -11.137 1.00 84.69 93 VAL A C 1
ATOM 738 O O . VAL A 1 93 ? 9.401 -12.040 -10.196 1.00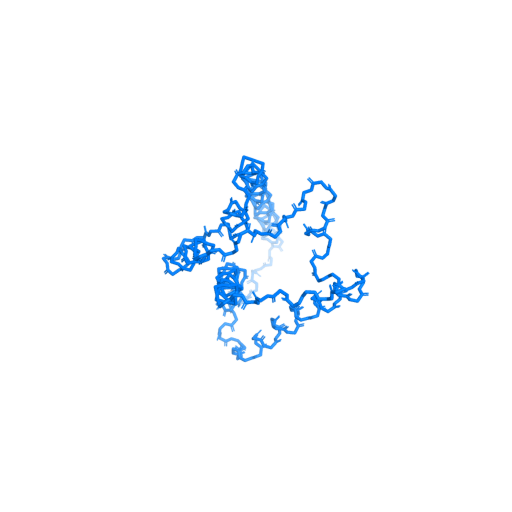 84.69 93 VAL A O 1
ATOM 741 N N . LEU A 1 94 ? 11.464 -11.576 -10.945 1.00 86.25 94 LEU A N 1
ATOM 742 C CA . LEU A 1 94 ? 12.119 -11.689 -9.636 1.00 86.25 94 LEU A CA 1
ATOM 743 C C . LEU A 1 94 ? 11.551 -10.737 -8.568 1.00 86.25 94 LEU A C 1
ATOM 745 O O . LEU A 1 94 ? 11.327 -11.202 -7.452 1.00 86.25 94 LEU A O 1
ATOM 749 N N . PRO A 1 95 ? 11.284 -9.446 -8.848 1.00 87.00 95 PRO A N 1
ATOM 750 C CA . PRO A 1 95 ? 10.774 -8.527 -7.833 1.00 87.00 95 PRO A CA 1
ATOM 751 C C . PRO A 1 95 ? 9.381 -8.933 -7.327 1.00 87.00 95 PRO A C 1
ATOM 753 O O . PRO A 1 95 ? 9.226 -9.081 -6.115 1.00 87.00 95 PRO A O 1
ATOM 756 N N . PRO A 1 96 ? 8.381 -9.220 -8.189 1.00 87.88 96 PRO A N 1
ATOM 757 C CA . PRO A 1 96 ? 7.106 -9.766 -7.730 1.00 87.88 96 PRO A CA 1
ATOM 758 C C . PRO A 1 96 ? 7.235 -11.091 -6.967 1.00 87.88 96 PRO A C 1
ATOM 760 O O . PRO A 1 96 ? 6.546 -11.266 -5.963 1.00 87.88 96 PRO A O 1
ATOM 763 N N . LEU A 1 97 ? 8.128 -11.999 -7.386 1.00 89.00 97 LEU A N 1
ATOM 764 C CA . LEU A 1 97 ? 8.406 -13.241 -6.650 1.00 89.00 97 LEU A CA 1
ATOM 765 C C . LEU A 1 97 ? 8.956 -12.962 -5.249 1.00 89.00 97 LEU A C 1
ATOM 767 O O . LEU A 1 97 ? 8.507 -13.575 -4.281 1.00 89.00 97 LEU A O 1
ATOM 771 N N . ALA A 1 98 ? 9.900 -12.027 -5.132 1.00 88.19 98 ALA A N 1
ATOM 772 C CA . ALA A 1 98 ? 10.476 -11.626 -3.856 1.00 88.19 98 ALA A CA 1
ATOM 773 C C . ALA A 1 98 ? 9.411 -11.031 -2.927 1.00 88.19 98 ALA A C 1
ATOM 775 O O . ALA A 1 98 ? 9.376 -11.386 -1.750 1.00 88.19 98 ALA A O 1
ATOM 776 N N . VAL A 1 99 ? 8.498 -10.200 -3.452 1.00 88.25 99 VAL A N 1
ATOM 777 C CA . VAL A 1 99 ? 7.344 -9.714 -2.678 1.00 88.25 99 VAL A CA 1
ATOM 778 C C . VAL A 1 99 ? 6.524 -10.890 -2.162 1.00 88.25 99 VAL A C 1
ATOM 780 O O . VAL A 1 99 ? 6.320 -10.975 -0.959 1.00 88.25 99 VAL A O 1
ATOM 783 N N . VAL A 1 100 ? 6.100 -11.824 -3.024 1.00 88.31 100 VAL A N 1
ATOM 784 C CA . VAL A 1 100 ? 5.295 -12.979 -2.586 1.00 88.31 100 VAL A CA 1
ATOM 785 C C . VAL A 1 100 ? 6.012 -13.767 -1.492 1.00 88.31 100 VAL A C 1
ATOM 787 O O . VAL A 1 100 ? 5.397 -14.082 -0.475 1.00 88.31 100 VAL A O 1
ATOM 790 N N . ALA A 1 101 ? 7.303 -14.057 -1.665 1.00 88.62 101 ALA A N 1
ATOM 791 C CA . ALA A 1 101 ? 8.091 -14.792 -0.680 1.00 88.62 101 ALA A CA 1
ATOM 792 C C . ALA A 1 101 ? 8.141 -14.069 0.678 1.00 88.62 101 ALA A C 1
ATOM 794 O O . ALA A 1 101 ? 7.912 -14.684 1.719 1.00 88.62 101 ALA A O 1
ATOM 795 N N . LEU A 1 102 ? 8.375 -12.754 0.673 1.00 87.19 102 LEU A N 1
ATOM 796 C CA . LEU A 1 102 ? 8.400 -11.942 1.890 1.00 87.19 102 LEU A CA 1
ATOM 797 C C . LEU A 1 102 ? 7.010 -11.818 2.537 1.00 87.19 102 LEU A C 1
ATOM 799 O O . LEU A 1 102 ? 6.895 -11.903 3.759 1.00 87.19 102 LEU A O 1
ATOM 803 N N . THR A 1 103 ? 5.948 -11.688 1.737 1.00 85.88 103 THR A N 1
ATOM 804 C CA . THR A 1 103 ? 4.562 -11.655 2.224 1.00 85.88 103 THR A CA 1
ATOM 805 C C . THR A 1 103 ? 4.157 -12.989 2.853 1.00 85.88 103 THR A C 1
ATOM 807 O O . THR A 1 103 ? 3.489 -12.990 3.883 1.00 85.88 103 THR A O 1
ATOM 810 N N . GLN A 1 104 ? 4.590 -14.128 2.298 1.00 84.31 104 GLN A N 1
ATOM 811 C CA . GLN A 1 104 ? 4.372 -15.452 2.904 1.00 84.31 104 GLN A CA 1
ATOM 812 C C . GLN A 1 104 ? 5.116 -15.610 4.236 1.00 84.31 104 GLN A C 1
ATOM 814 O O . GLN A 1 104 ? 4.612 -16.265 5.146 1.00 84.31 104 GLN A O 1
ATOM 819 N N . TRP A 1 105 ? 6.280 -14.972 4.382 1.00 85.38 105 TRP A N 1
ATOM 820 C CA . TRP A 1 105 ? 6.989 -14.908 5.662 1.00 85.38 105 TRP A CA 1
ATOM 821 C C . TRP A 1 105 ? 6.291 -13.985 6.685 1.00 85.38 105 TRP A C 1
ATOM 823 O O . TRP A 1 105 ? 6.608 -14.004 7.871 1.00 85.38 105 TRP A O 1
ATOM 833 N N . GLY A 1 106 ? 5.302 -13.195 6.262 1.00 77.75 106 GLY A N 1
ATOM 834 C CA . GLY A 1 106 ? 4.569 -12.281 7.138 1.00 77.75 106 GLY A CA 1
ATOM 835 C C . GLY A 1 106 ? 5.320 -10.984 7.442 1.00 77.75 106 GLY A C 1
ATOM 836 O O . GLY A 1 106 ? 4.909 -10.239 8.331 1.00 77.75 106 GLY A O 1
ATO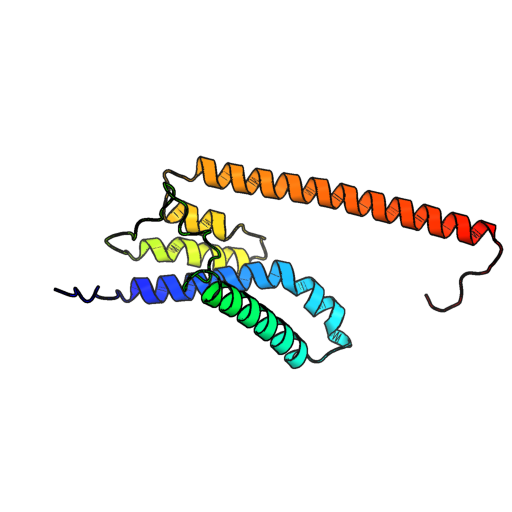M 837 N N . ALA A 1 107 ? 6.400 -10.690 6.710 1.00 80.25 107 ALA A N 1
ATOM 838 C CA . ALA A 1 107 ? 7.088 -9.411 6.811 1.00 80.25 107 ALA A CA 1
ATOM 839 C C . ALA A 1 107 ? 6.300 -8.331 6.042 1.00 80.25 107 ALA A C 1
ATOM 841 O O . ALA A 1 107 ? 5.970 -8.542 4.872 1.00 80.25 107 ALA A O 1
ATOM 842 N N . PRO A 1 108 ? 6.001 -7.167 6.648 1.00 77.56 108 PRO A N 1
ATOM 843 C CA . PRO A 1 108 ? 5.384 -6.061 5.928 1.00 77.56 108 PRO A CA 1
ATOM 844 C C . PRO A 1 108 ? 6.405 -5.426 4.978 1.00 77.56 108 PRO A C 1
ATOM 846 O O . PRO A 1 108 ? 7.438 -4.916 5.414 1.00 77.56 108 PRO A O 1
ATOM 849 N N . VAL A 1 109 ? 6.122 -5.450 3.673 1.00 78.50 109 VAL A N 1
ATOM 850 C CA . VAL A 1 109 ? 7.021 -4.912 2.637 1.00 78.50 109 VAL A CA 1
ATOM 851 C C . VAL A 1 109 ? 6.398 -3.697 1.961 1.00 78.50 109 VAL A C 1
ATOM 853 O O . VAL A 1 109 ? 5.190 -3.656 1.729 1.00 78.50 109 VAL A O 1
ATOM 856 N N . SER A 1 110 ? 7.238 -2.725 1.595 1.00 84.38 110 SER A N 1
ATOM 857 C CA . SER A 1 110 ? 6.866 -1.653 0.669 1.00 84.38 110 SER A CA 1
ATOM 858 C C . SER A 1 110 ? 6.910 -2.177 -0.770 1.00 84.38 110 SER A C 1
ATOM 860 O O . SER A 1 110 ? 7.932 -2.106 -1.456 1.00 84.38 110 SER A O 1
ATOM 862 N N . THR A 1 111 ? 5.790 -2.751 -1.205 1.00 83.00 111 THR A N 1
ATOM 863 C CA . THR A 1 111 ? 5.553 -3.300 -2.553 1.00 83.00 111 THR A CA 1
ATOM 864 C C . THR A 1 111 ? 5.927 -2.317 -3.652 1.00 83.00 111 THR A C 1
ATOM 866 O O . THR A 1 111 ? 6.707 -2.655 -4.540 1.00 83.00 111 THR A O 1
ATOM 869 N N . SER A 1 112 ? 5.448 -1.076 -3.552 1.00 78.88 112 SER A N 1
ATOM 870 C CA . SER A 1 112 ? 5.760 -0.011 -4.508 1.00 78.88 112 SER A CA 1
ATOM 871 C C . SER A 1 112 ? 7.256 0.270 -4.593 1.00 78.88 112 SER A C 1
ATOM 873 O O . SER A 1 112 ? 7.791 0.371 -5.691 1.00 78.88 112 SER A O 1
ATOM 875 N N . PHE A 1 113 ? 7.958 0.353 -3.459 1.00 80.19 113 PHE A N 1
ATOM 876 C CA . PHE A 1 113 ? 9.403 0.565 -3.469 1.00 80.19 113 PHE A CA 1
ATOM 877 C C . PHE A 1 113 ? 10.124 -0.599 -4.151 1.00 80.19 113 PHE A C 1
ATOM 879 O O . PHE A 1 113 ? 10.911 -0.365 -5.063 1.00 80.19 113 PHE A O 1
ATOM 886 N N . LEU A 1 114 ? 9.844 -1.843 -3.753 1.00 80.00 114 LEU A N 1
ATOM 887 C CA . LEU A 1 114 ? 10.566 -3.023 -4.239 1.00 80.00 114 LEU A CA 1
ATOM 888 C C . LEU A 1 114 ? 10.315 -3.293 -5.730 1.00 80.00 114 LEU A C 1
ATOM 890 O O . LEU A 1 114 ? 11.241 -3.614 -6.470 1.00 80.00 114 LEU A O 1
ATOM 894 N N . VAL A 1 115 ? 9.077 -3.109 -6.189 1.00 79.75 115 VAL A N 1
ATOM 895 C CA . VAL A 1 115 ? 8.729 -3.283 -7.601 1.00 79.75 115 VAL A CA 1
ATOM 896 C C . VAL A 1 115 ? 9.276 -2.115 -8.428 1.00 79.75 115 VAL A C 1
ATOM 898 O O . VAL A 1 115 ? 10.027 -2.347 -9.369 1.00 79.75 115 VAL A O 1
ATOM 901 N N . LEU A 1 116 ? 9.010 -0.856 -8.068 1.00 77.25 116 LEU A N 1
ATOM 902 C CA . LEU A 1 116 ? 9.439 0.289 -8.888 1.00 77.25 116 LEU A CA 1
ATOM 903 C C . LEU A 1 116 ? 10.964 0.478 -8.913 1.00 77.25 116 LE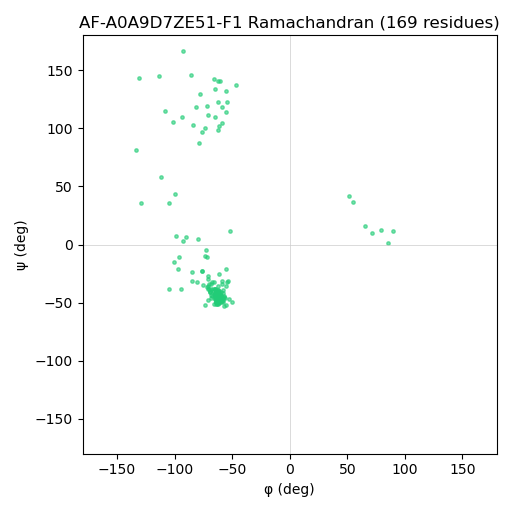U A C 1
ATOM 905 O O . LEU A 1 116 ? 11.512 0.844 -9.952 1.00 77.25 116 LEU A O 1
ATOM 909 N N . SER A 1 117 ? 11.668 0.180 -7.815 1.00 75.19 117 SER A N 1
ATOM 910 C CA . SER A 1 117 ? 13.141 0.204 -7.776 1.00 75.19 117 SER A CA 1
ATOM 911 C C . SER A 1 117 ? 13.776 -0.799 -8.733 1.00 75.19 117 SER A C 1
ATOM 913 O O . SER A 1 117 ? 14.810 -0.503 -9.327 1.00 75.19 117 SER A O 1
ATOM 915 N N . SER A 1 118 ? 13.156 -1.968 -8.907 1.00 76.69 118 SER A N 1
ATOM 916 C CA . SER A 1 118 ? 13.654 -2.994 -9.822 1.00 76.69 118 SER A CA 1
ATOM 917 C C . SER A 1 118 ? 13.488 -2.618 -11.296 1.00 76.69 118 SER A C 1
ATOM 919 O O . SER A 1 118 ? 14.311 -3.003 -12.123 1.00 76.69 118 SER A O 1
ATOM 921 N N . PHE A 1 119 ? 12.460 -1.824 -11.619 1.00 73.56 119 PHE A N 1
ATOM 922 C CA . PHE A 1 119 ? 12.242 -1.294 -12.964 1.00 73.56 119 PHE A CA 1
ATOM 923 C C . PHE A 1 119 ? 13.119 -0.074 -13.262 1.00 73.56 119 PHE A C 1
ATOM 925 O O . PHE A 1 119 ? 13.540 0.105 -14.401 1.00 73.56 119 PHE A O 1
ATOM 932 N N . MET A 1 120 ? 13.437 0.744 -12.252 1.00 73.12 120 MET A N 1
ATOM 933 C CA . MET A 1 120 ? 14.306 1.917 -12.400 1.00 73.12 120 MET A CA 1
ATOM 934 C C . MET A 1 120 ? 15.358 1.997 -11.283 1.00 73.12 120 MET A C 1
ATOM 936 O O . MET A 1 120 ? 15.209 2.794 -10.348 1.00 73.12 120 MET A O 1
ATOM 940 N N . PRO A 1 121 ? 16.474 1.252 -11.402 1.00 70.50 121 PRO A N 1
ATOM 941 C CA . PRO A 1 121 ? 17.533 1.250 -10.392 1.00 70.50 121 PRO A CA 1
ATOM 942 C C . PRO A 1 121 ? 18.140 2.639 -10.141 1.00 70.50 121 PRO A C 1
ATOM 944 O O . PRO A 1 121 ? 18.514 2.970 -9.018 1.00 70.50 121 PRO A O 1
ATOM 947 N N . ALA A 1 122 ? 18.174 3.496 -11.167 1.00 70.00 122 ALA A N 1
ATOM 948 C CA . ALA A 1 122 ? 18.676 4.867 -11.067 1.00 70.00 122 ALA A CA 1
ATOM 949 C C . ALA A 1 122 ? 17.885 5.742 -10.072 1.00 70.00 122 ALA A C 1
ATOM 951 O O . ALA A 1 122 ? 18.439 6.679 -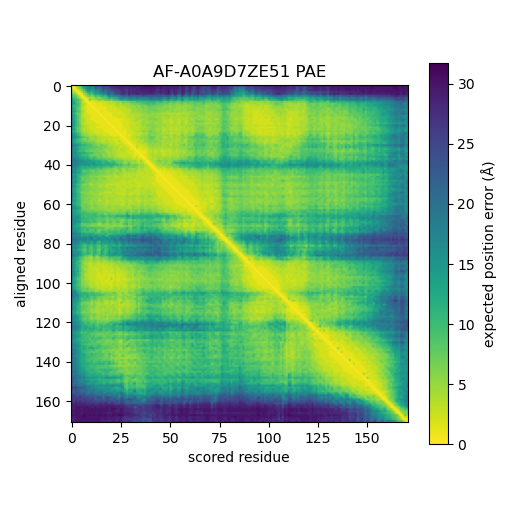9.503 1.00 70.00 122 ALA A O 1
ATOM 952 N N . ASN A 1 123 ? 16.613 5.415 -9.813 1.00 71.88 123 ASN A N 1
ATOM 953 C CA . ASN A 1 123 ? 15.730 6.177 -8.927 1.00 71.88 123 ASN A CA 1
ATOM 954 C C . ASN A 1 123 ? 15.617 5.576 -7.514 1.00 71.88 123 ASN A C 1
ATOM 956 O O . ASN A 1 123 ? 14.824 6.070 -6.707 1.00 71.88 123 ASN A O 1
ATOM 960 N N . ILE A 1 124 ? 16.410 4.545 -7.181 1.00 76.06 124 ILE A N 1
ATOM 961 C CA . ILE A 1 124 ? 16.356 3.861 -5.876 1.00 76.06 124 ILE A CA 1
ATOM 962 C C . ILE A 1 124 ? 16.477 4.851 -4.718 1.00 76.06 124 ILE A C 1
ATOM 964 O O . ILE A 1 124 ? 15.665 4.796 -3.801 1.00 76.06 124 ILE A O 1
ATOM 968 N N . GLY A 1 125 ? 17.439 5.778 -4.761 1.00 75.69 125 GLY A N 1
ATOM 969 C CA . GLY A 1 125 ? 17.671 6.724 -3.663 1.00 75.69 125 GLY A CA 1
ATOM 970 C C . GLY A 1 125 ? 16.465 7.624 -3.380 1.00 75.69 125 GLY A C 1
ATOM 971 O O . GLY A 1 125 ? 16.068 7.793 -2.227 1.00 75.69 125 GLY A O 1
ATOM 972 N N . THR A 1 126 ? 15.833 8.155 -4.429 1.00 77.62 126 THR A N 1
ATOM 973 C CA . THR A 1 126 ? 14.652 9.024 -4.313 1.00 77.62 126 THR A CA 1
ATOM 974 C C . THR A 1 126 ? 13.407 8.250 -3.881 1.00 77.62 126 THR A C 1
ATOM 976 O O . THR A 1 126 ? 12.608 8.754 -3.091 1.00 77.62 126 THR A O 1
ATOM 979 N N . LEU A 1 127 ? 13.229 7.023 -4.375 1.00 78.75 127 LEU A N 1
ATOM 980 C CA . LEU A 1 127 ? 12.112 6.159 -3.982 1.00 78.75 127 LEU A CA 1
ATOM 981 C C . LEU A 1 127 ? 12.264 5.669 -2.535 1.00 78.75 127 LEU A C 1
ATOM 983 O O . LEU A 1 127 ? 11.279 5.627 -1.795 1.00 78.75 127 LEU A O 1
ATOM 987 N N . LEU A 1 128 ? 13.493 5.356 -2.117 1.00 81.06 128 LEU A N 1
ATOM 988 C CA . LEU A 1 128 ? 13.825 4.957 -0.752 1.00 81.06 128 LEU A CA 1
ATOM 989 C C . LEU A 1 128 ? 13.542 6.103 0.220 1.00 81.06 128 LEU A C 1
ATOM 991 O O . LEU A 1 128 ? 12.834 5.905 1.205 1.00 81.06 128 LEU A O 1
ATOM 995 N N . SER A 1 129 ? 14.046 7.309 -0.065 1.00 82.25 129 SER A N 1
ATOM 996 C CA . SER A 1 129 ? 13.848 8.469 0.809 1.00 82.25 129 SER A CA 1
ATOM 997 C C . SER A 1 129 ? 12.375 8.864 0.911 1.00 82.25 129 SER A C 1
ATOM 999 O O . SER A 1 129 ? 11.888 9.135 2.009 1.00 82.25 129 SER A O 1
ATOM 1001 N N . SER A 1 130 ? 11.634 8.814 -0.199 1.00 78.25 130 SER A N 1
ATOM 1002 C CA . SER A 1 130 ? 10.192 9.092 -0.211 1.00 78.25 130 SER A CA 1
ATOM 1003 C C . SER A 1 130 ? 9.404 8.051 0.592 1.00 78.25 130 SER A C 1
ATOM 1005 O O . SER A 1 130 ? 8.471 8.398 1.311 1.00 78.25 130 SER A O 1
ATOM 1007 N N . SER A 1 131 ? 9.804 6.779 0.526 1.00 81.94 131 SER A N 1
ATOM 1008 C CA . SER A 1 131 ? 9.150 5.711 1.291 1.00 81.94 131 SER A CA 1
ATOM 1009 C C . SER A 1 131 ? 9.462 5.823 2.785 1.00 81.94 131 SER A C 1
ATOM 1011 O O . SER A 1 131 ? 8.548 5.810 3.606 1.00 81.94 131 SER A O 1
ATOM 1013 N N . LEU A 1 132 ? 10.737 5.996 3.153 1.00 84.94 132 LEU A N 1
ATOM 1014 C CA . LEU A 1 132 ? 11.175 6.111 4.548 1.00 84.94 132 LEU A CA 1
ATOM 1015 C C . LEU A 1 132 ? 10.580 7.333 5.251 1.00 84.94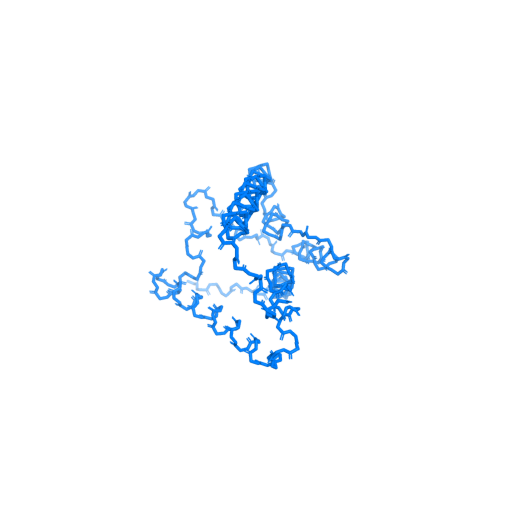 132 LEU A C 1
ATOM 1017 O O . LEU A 1 132 ? 10.115 7.216 6.384 1.00 84.94 132 LEU A O 1
ATOM 1021 N N . THR A 1 133 ? 10.561 8.492 4.589 1.00 86.81 133 THR A N 1
ATOM 1022 C CA . THR A 1 133 ? 9.942 9.702 5.154 1.00 86.81 133 THR A CA 1
ATOM 1023 C C . THR A 1 133 ? 8.439 9.518 5.341 1.00 86.81 133 THR A C 1
ATOM 1025 O O . THR A 1 133 ? 7.915 9.893 6.388 1.00 86.81 133 THR A O 1
ATOM 1028 N N . GLY A 1 134 ? 7.762 8.862 4.392 1.00 84.00 134 GLY A N 1
ATOM 1029 C CA . GLY A 1 134 ? 6.357 8.479 4.523 1.00 84.00 134 GLY A CA 1
ATOM 1030 C C . GLY A 1 134 ? 6.091 7.589 5.742 1.00 84.00 134 GLY A C 1
ATOM 1031 O O . GLY A 1 134 ? 5.216 7.909 6.546 1.00 84.00 134 GLY A O 1
ATOM 1032 N N . TYR A 1 135 ? 6.873 6.518 5.929 1.00 85.69 135 TYR A N 1
ATOM 1033 C CA . TYR A 1 135 ? 6.754 5.641 7.103 1.00 85.69 135 TYR A CA 1
ATOM 1034 C C . TYR A 1 135 ? 7.034 6.381 8.414 1.00 85.69 135 TYR A C 1
ATOM 1036 O O . TYR A 1 135 ? 6.272 6.240 9.369 1.00 85.69 135 TYR A O 1
ATOM 1044 N N . GLY A 1 136 ? 8.093 7.194 8.458 1.00 88.69 136 GLY A N 1
ATOM 1045 C CA . GLY A 1 136 ? 8.444 7.977 9.643 1.00 88.69 136 GLY A CA 1
ATOM 1046 C C . GLY A 1 136 ? 7.351 8.976 10.027 1.00 88.69 136 GLY A C 1
ATOM 1047 O O . GLY A 1 136 ? 6.971 9.061 11.195 1.00 88.69 136 GLY A O 1
ATOM 1048 N N . LEU A 1 137 ? 6.788 9.681 9.042 1.00 91.69 137 LEU A N 1
ATOM 1049 C CA . LEU A 1 137 ? 5.684 10.613 9.260 1.00 91.69 137 LEU A CA 1
ATOM 1050 C C . LEU A 1 137 ? 4.423 9.887 9.742 1.00 91.69 137 LEU A C 1
ATOM 1052 O O . LEU A 1 137 ? 3.817 10.313 10.722 1.00 91.69 137 LEU A O 1
ATOM 1056 N N . ALA A 1 138 ? 4.046 8.780 9.094 1.00 88.62 138 ALA A N 1
ATOM 1057 C CA . ALA A 1 138 ? 2.883 7.985 9.486 1.00 88.62 138 ALA A CA 1
ATOM 1058 C C . ALA A 1 138 ? 3.014 7.452 10.920 1.00 88.62 138 ALA A C 1
ATOM 1060 O O . ALA A 1 138 ? 2.057 7.508 11.690 1.00 88.62 138 ALA A O 1
ATOM 1061 N N . PHE A 1 139 ? 4.211 7.000 11.301 1.00 91.25 139 PHE A N 1
ATOM 1062 C CA . PHE A 1 139 ? 4.506 6.563 12.662 1.00 91.25 139 PHE A CA 1
ATOM 1063 C C . PHE A 1 139 ? 4.367 7.708 13.676 1.00 91.25 139 PHE A C 1
ATOM 1065 O O . PHE A 1 139 ? 3.684 7.553 14.687 1.00 91.25 139 PHE A O 1
ATOM 1072 N N . GLY A 1 140 ? 4.949 8.877 13.387 1.00 94.38 140 GLY A N 1
ATOM 1073 C CA . GLY A 1 140 ? 4.864 10.049 14.263 1.00 94.38 140 GLY A CA 1
ATOM 1074 C C . GLY A 1 140 ? 3.431 10.556 14.449 1.00 94.38 140 GLY A C 1
ATOM 1075 O O . GLY A 1 140 ? 2.987 10.765 15.577 1.00 94.38 140 GLY A O 1
ATOM 1076 N N . VAL A 1 141 ? 2.678 10.692 13.354 1.00 94.00 141 VAL A N 1
ATOM 1077 C CA . VAL A 1 141 ? 1.264 11.099 13.394 1.00 94.00 141 VAL A CA 1
ATOM 1078 C C . VAL A 1 141 ? 0.416 10.052 14.116 1.00 94.00 141 VAL A C 1
ATOM 1080 O O . VAL A 1 141 ? -0.444 10.415 14.916 1.00 94.00 141 VAL A O 1
ATOM 1083 N N . GLY A 1 142 ? 0.677 8.762 13.890 1.00 90.94 142 GLY A N 1
ATOM 1084 C CA . GLY A 1 142 ? -0.009 7.668 14.574 1.00 90.94 142 GLY A CA 1
ATOM 1085 C C . GLY A 1 142 ? 0.195 7.701 16.089 1.00 90.94 142 GLY A C 1
ATOM 1086 O O . GLY A 1 142 ? -0.778 7.615 16.837 1.00 90.94 142 GLY A O 1
ATOM 1087 N N . LEU A 1 143 ? 1.434 7.900 16.552 1.00 93.62 143 LEU A N 1
ATOM 1088 C CA . LEU A 1 143 ? 1.736 8.055 17.978 1.00 93.62 143 LEU A CA 1
ATOM 1089 C C . LEU A 1 143 ? 1.062 9.289 18.579 1.00 93.62 143 LEU A C 1
ATOM 1091 O O . LEU A 1 143 ? 0.501 9.205 19.670 1.00 93.62 143 LEU A O 1
ATOM 1095 N N . ALA A 1 144 ? 1.079 10.416 17.866 1.00 94.00 144 ALA A N 1
ATOM 1096 C CA . ALA A 1 144 ? 0.419 11.635 18.316 1.00 94.00 144 ALA A CA 1
ATOM 1097 C C . ALA A 1 144 ? -1.101 11.443 18.433 1.00 94.00 144 ALA A C 1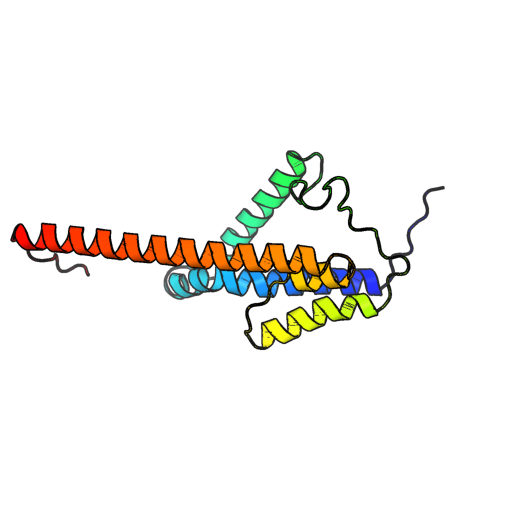
ATOM 1099 O O . ALA A 1 144 ? -1.684 11.782 19.459 1.00 94.00 144 ALA A O 1
ATOM 1100 N N . ALA A 1 145 ? -1.742 10.850 17.423 1.00 93.25 145 ALA A N 1
ATOM 1101 C CA . ALA A 1 145 ? -3.175 10.569 17.434 1.00 93.25 145 ALA A CA 1
ATOM 1102 C C . ALA A 1 145 ? -3.559 9.585 18.549 1.00 93.25 145 ALA A C 1
ATOM 1104 O O . ALA A 1 145 ? -4.549 9.804 19.246 1.00 93.25 145 ALA A O 1
ATOM 1105 N N . TYR A 1 146 ? -2.760 8.535 18.758 1.00 91.56 146 TYR A N 1
ATOM 1106 C CA . TYR A 1 146 ? -2.963 7.583 19.848 1.00 91.56 146 TYR A CA 1
ATOM 1107 C C . TYR A 1 146 ? -2.820 8.250 21.221 1.00 91.56 146 TYR A C 1
ATOM 1109 O O . TYR A 1 146 ? -3.692 8.095 22.074 1.00 91.56 146 TYR A O 1
ATOM 1117 N N . GLY A 1 147 ? -1.762 9.043 21.419 1.00 93.38 147 GLY A N 1
ATOM 1118 C CA . GLY A 1 147 ? -1.530 9.782 22.659 1.00 93.38 147 GLY A CA 1
ATOM 1119 C C . GLY A 1 147 ? -2.639 10.794 22.956 1.00 93.38 147 GLY A C 1
ATOM 1120 O O . GLY A 1 147 ? -3.144 10.840 24.074 1.00 93.38 147 GLY A O 1
ATOM 1121 N N . LEU A 1 148 ? -3.082 11.550 21.946 1.00 92.94 148 LEU A N 1
ATOM 1122 C CA . LEU A 1 148 ? -4.219 12.466 22.066 1.00 92.94 148 LEU A CA 1
ATOM 1123 C C . LEU A 1 148 ? -5.520 11.724 22.379 1.00 92.94 148 LEU A C 1
ATOM 1125 O O . LEU A 1 148 ? -6.290 12.176 23.221 1.00 92.94 148 LEU A O 1
ATOM 1129 N N . GLY A 1 149 ? -5.759 10.582 21.733 1.00 91.19 149 GLY A N 1
ATOM 1130 C CA . GLY A 1 149 ? -6.927 9.742 21.986 1.00 91.19 149 GLY A CA 1
ATOM 1131 C C . GLY A 1 149 ? -6.968 9.228 23.424 1.00 91.19 149 GLY A C 1
ATOM 1132 O O . GLY A 1 149 ? -7.997 9.359 24.084 1.00 91.19 149 GLY A O 1
ATOM 1133 N N . LEU A 1 150 ? -5.844 8.711 23.932 1.00 90.50 150 LEU A N 1
ATOM 1134 C CA . LEU A 1 150 ? -5.724 8.290 25.329 1.00 90.50 150 LEU A CA 1
ATOM 1135 C C . LEU A 1 150 ? -5.931 9.455 26.293 1.00 90.50 150 LEU A C 1
ATOM 1137 O O . LEU A 1 150 ? -6.705 9.320 27.233 1.00 90.50 150 LEU A O 1
ATOM 1141 N N . TRP A 1 151 ? -5.305 10.604 26.035 1.00 90.56 151 TRP A N 1
ATOM 1142 C CA . TRP A 1 151 ? -5.444 11.790 26.878 1.00 90.56 151 TRP A CA 1
ATOM 1143 C C . TRP A 1 151 ? -6.891 12.308 26.935 1.00 90.56 151 TRP A C 1
ATOM 1145 O O . TRP A 1 151 ? -7.397 12.643 28.007 1.00 90.56 151 TRP A O 1
ATOM 1155 N N . LEU A 1 152 ? -7.591 12.344 25.795 1.00 89.88 152 LEU A N 1
ATOM 1156 C CA . LEU A 1 152 ? -9.006 12.721 25.737 1.00 89.88 152 LEU A CA 1
ATOM 1157 C C . LEU A 1 152 ? -9.894 11.712 26.471 1.00 89.88 152 LEU A C 1
ATOM 1159 O O . LEU A 1 152 ? -10.801 12.120 27.195 1.00 89.88 152 LEU A O 1
ATOM 1163 N N . LEU A 1 153 ? -9.637 10.414 26.293 1.00 88.31 153 LEU A N 1
ATOM 1164 C CA . LEU A 1 153 ? -10.388 9.345 26.948 1.00 88.31 153 LEU A CA 1
ATOM 1165 C C . LEU A 1 153 ? -10.192 9.403 28.462 1.00 88.31 153 LEU A C 1
ATOM 1167 O O . LEU A 1 153 ? -11.170 9.382 29.203 1.00 88.31 153 LEU A O 1
ATOM 1171 N N . GLU A 1 154 ? -8.949 9.547 28.913 1.00 88.62 154 GLU A N 1
ATOM 1172 C CA . GLU A 1 154 ? -8.592 9.712 30.317 1.00 88.62 154 GLU A CA 1
ATOM 1173 C C . GLU A 1 154 ? -9.338 10.904 30.924 1.00 88.62 154 GLU A C 1
ATOM 1175 O O . GLU A 1 154 ? -10.063 10.753 31.909 1.00 88.62 154 GLU A O 1
ATOM 1180 N N . ARG A 1 155 ? -9.262 12.076 30.284 1.00 83.81 155 ARG A N 1
ATOM 1181 C CA . ARG A 1 155 ? -9.950 13.281 30.759 1.00 83.81 155 ARG A CA 1
ATOM 1182 C C . ARG A 1 155 ? -11.469 13.115 30.784 1.00 83.81 155 ARG A C 1
ATOM 1184 O O . ARG A 1 155 ? -12.115 13.564 31.727 1.00 83.81 155 ARG A O 1
ATOM 1191 N N . TRP A 1 156 ? -12.042 12.450 29.784 1.00 79.31 156 TRP A N 1
ATOM 1192 C CA . TRP A 1 156 ? -13.475 12.165 29.739 1.00 79.31 156 TRP A CA 1
ATOM 1193 C C . TRP A 1 156 ? -13.912 11.219 30.865 1.00 79.31 156 TRP A C 1
ATOM 1195 O O . TRP A 1 156 ? -14.907 11.492 31.539 1.00 79.31 156 TRP A O 1
ATOM 1205 N N . VAL A 1 157 ? -13.152 10.148 31.118 1.00 81.12 157 VAL A N 1
ATOM 1206 C CA . VAL A 1 157 ? -13.416 9.189 32.202 1.00 81.12 157 VAL A CA 1
ATOM 1207 C C . VAL A 1 157 ? -13.282 9.857 33.572 1.00 81.12 157 VAL A C 1
ATOM 1209 O O . VAL A 1 157 ? -14.174 9.698 34.404 1.00 81.12 157 VAL A O 1
ATOM 1212 N N . PHE A 1 158 ? -12.234 10.654 33.803 1.00 72.06 158 PHE A N 1
ATOM 1213 C CA . PHE A 1 158 ? -12.047 11.368 35.070 1.00 72.06 158 PHE A CA 1
ATOM 1214 C C . PHE A 1 158 ? -13.144 12.405 35.333 1.00 72.06 158 PHE A C 1
ATOM 1216 O O . PHE A 1 158 ? -13.663 12.458 36.448 1.00 72.06 158 PHE A O 1
ATOM 1223 N N . CYS A 1 159 ? -13.558 13.176 34.320 1.00 65.94 159 CYS A N 1
ATOM 1224 C CA . CYS A 1 159 ? -14.683 14.105 34.461 1.00 65.94 159 CYS A CA 1
ATOM 1225 C C . CYS A 1 159 ? -15.994 13.371 34.792 1.00 65.94 159 CYS A C 1
ATOM 1227 O O . CYS A 1 159 ? -16.737 13.821 35.657 1.00 65.94 159 CYS A O 1
ATOM 1229 N N . ARG A 1 160 ? -16.264 12.209 34.178 1.00 59.97 160 ARG A N 1
ATOM 1230 C CA . ARG A 1 160 ? -17.466 11.415 34.492 1.00 59.97 160 ARG A CA 1
ATOM 1231 C C . ARG A 1 160 ? -17.419 10.760 35.873 1.00 59.97 160 ARG A C 1
ATOM 1233 O O . ARG A 1 160 ? -18.460 10.624 36.509 1.00 59.97 160 ARG A O 1
ATOM 1240 N N . SER A 1 161 ? -16.232 10.358 36.329 1.00 60.22 161 SER A N 1
ATOM 1241 C CA . SER A 1 161 ? -16.036 9.747 37.648 1.00 60.22 161 SER A CA 1
ATOM 1242 C C . SER A 1 161 ? -16.211 10.748 38.795 1.00 60.22 161 SER A C 1
ATOM 1244 O O . SER A 1 161 ? -16.573 10.332 39.892 1.00 60.22 161 SER A O 1
ATOM 1246 N N . GLN A 1 162 ? -15.974 12.046 38.566 1.00 59.06 162 GLN A N 1
ATOM 1247 C CA . GLN A 1 162 ? -16.229 13.100 39.559 1.00 59.06 162 GLN A CA 1
ATOM 1248 C C . GLN A 1 162 ? -17.721 13.458 39.697 1.00 59.06 162 GLN A C 1
ATOM 1250 O O . GLN A 1 162 ? -18.133 13.899 40.765 1.00 59.06 162 GLN A O 1
ATOM 1255 N N . ASP A 1 163 ? -18.543 13.188 38.677 1.00 60.25 163 ASP A N 1
ATOM 1256 C CA . ASP A 1 163 ? -19.996 13.444 38.680 1.00 60.25 163 ASP A CA 1
ATOM 1257 C C . ASP A 1 163 ? -20.829 12.377 39.429 1.00 60.25 163 ASP A C 1
ATOM 1259 O O . ASP A 1 163 ? -22.062 12.421 39.411 1.00 60.25 163 ASP A O 1
ATOM 1263 N N . GLY A 1 164 ? -20.192 11.393 40.080 1.00 56.06 164 GLY A N 1
ATOM 1264 C CA . GLY A 1 164 ? -20.867 10.423 40.958 1.00 56.06 164 GLY A CA 1
ATOM 1265 C C . GLY A 1 164 ? -21.863 9.483 40.264 1.00 56.06 164 GLY A C 1
ATOM 1266 O O . GLY A 1 164 ? -22.686 8.857 40.929 1.00 56.06 164 GLY A O 1
ATOM 1267 N N . LYS A 1 165 ? -21.822 9.372 38.931 1.00 57.75 165 LYS A N 1
ATOM 1268 C CA . LYS A 1 165 ? -22.621 8.394 38.184 1.00 57.75 165 LYS A CA 1
ATOM 1269 C C . LYS A 1 165 ? -21.792 7.136 37.976 1.00 57.75 165 LYS A C 1
ATOM 1271 O O . LYS A 1 165 ? -20.848 7.154 37.188 1.00 57.75 165 LYS A O 1
ATOM 1276 N N . ASP A 1 166 ? -22.171 6.062 38.668 1.00 60.34 166 ASP A N 1
ATOM 1277 C CA . ASP A 1 166 ? -21.586 4.736 38.476 1.00 60.34 166 ASP A CA 1
ATOM 1278 C C . ASP A 1 166 ? -21.491 4.395 36.980 1.00 60.34 166 ASP A C 1
ATOM 1280 O O . ASP A 1 166 ? -22.440 4.655 36.221 1.00 60.34 166 ASP A O 1
ATOM 1284 N N . PRO A 1 167 ? -20.368 3.812 36.522 1.00 59.25 167 PRO A N 1
ATOM 1285 C CA . PRO A 1 167 ? -20.248 3.375 35.145 1.00 59.25 167 PRO A CA 1
ATOM 1286 C C . PRO A 1 167 ? -21.354 2.355 34.856 1.00 59.25 167 PRO A C 1
ATOM 1288 O O . PRO A 1 167 ? -21.456 1.306 35.494 1.00 59.25 167 PRO A O 1
ATOM 1291 N N . S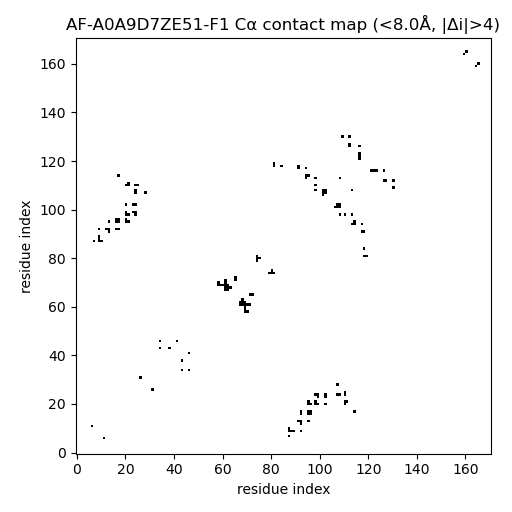ER A 1 168 ? -22.229 2.685 33.902 1.00 59.97 168 SER A N 1
ATOM 1292 C CA . SER A 1 168 ? -23.317 1.802 33.489 1.00 59.97 168 SER A CA 1
ATOM 1293 C C . SER A 1 168 ? -22.750 0.448 33.064 1.00 59.97 168 SER A C 1
ATOM 1295 O O . SER A 1 168 ? -21.834 0.419 32.243 1.00 59.97 168 SER A O 1
ATOM 1297 N N . LYS A 1 169 ? -23.355 -0.635 33.572 1.00 54.62 169 LYS A N 1
ATOM 1298 C CA . LYS A 1 169 ? -23.044 -2.076 33.401 1.00 54.62 169 LYS A CA 1
ATOM 1299 C C . LYS A 1 169 ? -22.905 -2.616 31.962 1.00 54.62 169 LYS A C 1
ATOM 1301 O O . LYS A 1 169 ? -22.910 -3.826 31.764 1.00 54.62 169 LYS A O 1
ATOM 1306 N N . VAL A 1 170 ? -22.827 -1.756 30.956 1.00 55.34 170 VAL A N 1
ATOM 1307 C CA . VAL A 1 170 ? -22.681 -2.126 29.546 1.00 55.34 170 VAL A CA 1
ATOM 1308 C C . VAL A 1 170 ? -21.299 -1.694 29.056 1.00 55.34 170 VAL A C 1
ATOM 1310 O O . VAL A 1 170 ? -21.183 -0.886 28.141 1.00 55.34 170 VAL A O 1
ATOM 1313 N N . TRP A 1 171 ? -20.266 -2.205 29.722 1.00 42.31 171 TRP A N 1
ATOM 1314 C CA . TRP A 1 171 ? -18.903 -2.353 29.214 1.00 42.31 171 TRP A CA 1
ATOM 1315 C C . TRP A 1 171 ? -18.359 -3.675 29.742 1.00 42.31 171 TRP A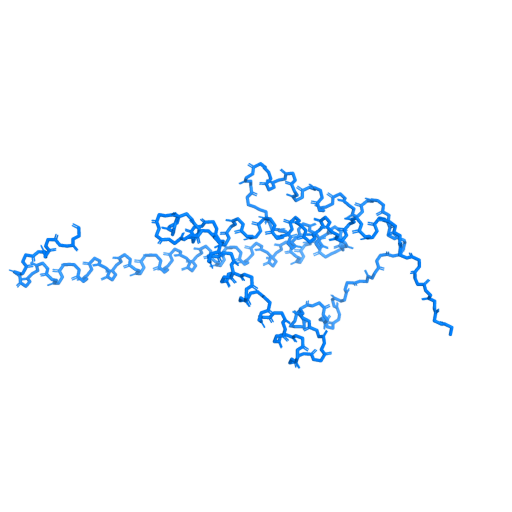 C 1
ATOM 1317 O O . TRP A 1 171 ? -18.476 -3.894 30.969 1.00 42.31 171 TRP A O 1
#

pLDDT: mean 79.4, std 12.43, range [30.91, 94.38]

Foldseek 3Di:
DPDPPPCDPLNVLLVVLLVVLVCLQVCCVPCVVVCVVCVPPDDPVVVVCVVVVVVVVLQVVCCVPVVGDSPVCPQVDVPNHQDDDVVNDNQLSVLSVVSNVCVVVVHRDPSCLSNVCSSPVVCNVVSVVVVVVVVVVCVVVVVVVVVVVVVVVVVVVVVVVVVPDDDPPPD

Radius of gyration: 22.48 Å; Cα contacts (8 Å, |Δi|>4): 90; chains: 1; bounding box: 42×30×80 Å

Secondary structure (DSSP, 8-state):
--------HHHHHHHHHHHHHHHHHHHHHHHHHHHHHTTTTS-HHHHHHHHHHHHHHHHHHHHHHTTT-TTTTSS--TT------SS--GGGGHHHHHHHHHHHTT----HHHHHHHHH-GGGHHHHHHHHHHHHHHHHHHHHHHHHHHHHHHHHHHHHHHHTT-PPPS--

Solvent-accessible surface area (backbone atoms only — not comparable to full-atom values): 9959 Å² total; per-residue (Å²): 131,87,73,77,73,78,79,46,70,51,54,56,52,27,49,55,40,36,54,49,27,45,50,55,47,51,44,50,72,68,42,42,63,58,53,60,72,37,59,89,79,50,62,67,67,59,55,49,50,52,53,52,53,52,54,52,47,54,38,52,49,24,22,71,73,50,83,68,32,56,63,71,62,71,63,73,38,90,94,62,63,78,75,81,65,85,79,75,52,72,70,68,37,50,46,30,49,49,44,40,55,39,42,74,72,66,50,91,72,66,52,68,49,54,45,51,30,72,77,37,64,92,47,35,68,63,47,48,50,54,48,50,52,49,54,53,49,51,51,53,52,49,51,50,52,50,52,52,49,50,51,52,49,51,52,52,51,54,58,46,62,72,68,72,56,76,81,69,90,86,119

Sequence (171 aa):
MIGFMDVSIWMIVGFLLAAYSVVANDSLQTLGTYLSSNRKRTPKLVQMLFICTVTCGVLLLGWFLNNGDPTWGRLSVPGKEFPWPEPFTWVYVLPPLAVVALTQWGAPVSTSFLVLSSFMPANIGTLLSSSLTGYGLAFGVGLAAYGLGLWLLERWVFCRSQDGKDPSKVW